Protein AF-A0AAW2P959-F1 (afdb_monomer_lite)

Radius of gyration: 20.73 Å; chains: 1; bounding box: 48×43×57 Å

Foldseek 3Di:
DDPPPPPVVVVVPLPALADPVPQDACDPVNVVVLVVVCVVCVVCNVVSVVVVVVSVVVVVCSVPVVSNVVNVVVLLVVLVLQLVCLVVAVHNPHPDDDVVNVVVLVVQVVCVVRVNCVPRQVVRVSSVVSNVVQCPDPVNVVVVCCVVCVPDDDDDDDDDPDDDDDDDPVVVVVPPD

InterPro domains:
  IPR010987 Glutathione S-transferase, C-terminal-like [PS50405] (1-158)
  IPR036282 Glutathione S-transferase, C-terminal domain superfamily [SSF47616] (45-143)
  IPR044617 Tetrachlorohydroquinone dehalogenase [PTHR45374] (11-146)

Organism: NCBI:txid2727403

Secondary structure (DSSP, 8-state):
-----SSGGGTS-------GGG-----HHHHHHHHHHHHH-GGGHHHHHHHHHHHHHHHHHTT-HHHHHHHHHHHHHHHHHHHHHHTTSSBTTBSS--HHHHHHHHHHHHHHHTT-HHHHTTTSHHHHHHHHHHHH-HHHHHHHHHHHHTT-----------------TTHHHHTT-

Sequence (177 aa):
MDLQDTTMESQILHPLPRPPKYRLSVTKFLRRVIIARMAECPELASAYHRKLKEAYETEDKLKDPEILRRSEEHLERILDEAERKLTETTYLVGEEFTLADVVFIPLLSRLALLNLEEKYINTRLNVAEYWNVVQERPSYRKFFLEMLCSGIQVAGPTNPLNEPAKVDVYDYLITQE

Structure (mmCIF, N/CA/C/O backbone):
data_AF-A0AAW2P959-F1
#
_entry.id   AF-A0AAW2P959-F1
#
loop_
_atom_site.group_PDB
_atom_site.id
_atom_site.type_symbol
_atom_site.label_atom_id
_atom_site.label_alt_id
_atom_site.label_comp_id
_atom_site.label_asym_id
_atom_site.label_entity_id
_atom_site.label_seq_id
_atom_site.pdbx_PDB_ins_code
_atom_site.Cartn_x
_atom_site.Cartn_y
_atom_site.Cartn_z
_atom_site.occupancy
_atom_site.B_iso_or_equiv
_atom_site.auth_seq_id
_atom_site.auth_comp_id
_atom_site.auth_asym_id
_atom_site.auth_atom_id
_atom_site.pdbx_PDB_model_num
ATOM 1 N N . MET A 1 1 ? -19.452 -0.657 -30.610 1.00 33.84 1 MET A N 1
ATOM 2 C CA . MET A 1 1 ? -19.674 -0.662 -29.150 1.00 33.84 1 MET A CA 1
ATOM 3 C C . MET A 1 1 ? -18.284 -0.688 -28.560 1.00 33.84 1 MET A C 1
ATOM 5 O O . MET A 1 1 ? -17.680 -1.747 -28.456 1.00 33.84 1 MET A O 1
ATOM 9 N N . ASP A 1 2 ? -17.712 0.506 -28.450 1.00 29.91 2 ASP A N 1
ATOM 10 C CA . ASP A 1 2 ? -16.277 0.703 -28.305 1.00 29.91 2 ASP A CA 1
ATOM 11 C C . ASP A 1 2 ? -15.813 0.454 -26.874 1.00 29.91 2 ASP A C 1
ATOM 13 O O . ASP A 1 2 ? -16.457 0.850 -25.904 1.00 29.91 2 ASP A O 1
ATOM 17 N N . LEU A 1 3 ? -14.674 -0.228 -26.793 1.00 37.62 3 LEU A N 1
ATOM 18 C CA . LEU A 1 3 ? -13.900 -0.527 -25.598 1.00 37.62 3 LEU A CA 1
ATOM 19 C C . LEU A 1 3 ? -13.410 0.781 -24.954 1.00 37.62 3 LEU A C 1
ATOM 21 O O . LEU A 1 3 ? -12.309 1.247 -25.232 1.00 37.62 3 LEU A O 1
ATOM 25 N N . GLN A 1 4 ? -14.231 1.379 -24.096 1.00 33.78 4 GLN A N 1
ATOM 26 C CA . GLN A 1 4 ? -13.837 2.455 -23.181 1.00 33.78 4 GLN A CA 1
ATOM 27 C C . GLN A 1 4 ? -13.921 1.988 -21.725 1.00 33.78 4 GLN A C 1
ATOM 29 O O . GLN A 1 4 ? -14.499 2.668 -20.886 1.00 33.78 4 GLN A O 1
ATOM 34 N N . ASP A 1 5 ? -13.328 0.833 -21.415 1.00 32.53 5 ASP A N 1
ATOM 35 C CA . ASP A 1 5 ? -13.216 0.368 -20.027 1.00 32.53 5 ASP A CA 1
ATOM 36 C C . ASP A 1 5 ? -11.814 -0.162 -19.696 1.00 32.53 5 ASP A C 1
ATOM 38 O O . ASP A 1 5 ? -11.614 -1.273 -19.225 1.00 32.53 5 ASP A O 1
ATOM 42 N N . THR A 1 6 ? -10.797 0.643 -20.006 1.00 34.19 6 THR A N 1
ATOM 43 C CA . THR A 1 6 ? -9.423 0.444 -19.498 1.00 34.19 6 THR A CA 1
ATOM 44 C C . THR A 1 6 ? -8.899 1.654 -18.728 1.00 34.19 6 THR A C 1
ATOM 46 O O . THR A 1 6 ? -7.776 1.638 -18.231 1.00 34.19 6 THR A O 1
ATOM 49 N N . THR A 1 7 ? -9.693 2.718 -18.596 1.00 31.33 7 THR A N 1
ATOM 50 C CA . THR A 1 7 ? -9.281 3.918 -17.853 1.00 31.33 7 THR A CA 1
ATOM 51 C C . THR A 1 7 ? -9.491 3.753 -16.343 1.00 31.33 7 THR A C 1
ATOM 53 O O . THR A 1 7 ? -8.714 4.307 -15.566 1.00 31.33 7 THR A O 1
ATOM 56 N N . MET A 1 8 ? -10.444 2.921 -15.910 1.00 25.95 8 MET A N 1
ATOM 57 C CA . MET A 1 8 ? -10.750 2.712 -14.486 1.00 25.95 8 MET A CA 1
ATOM 58 C C . MET A 1 8 ? -9.683 1.896 -13.736 1.00 25.95 8 MET A C 1
ATOM 60 O O . MET A 1 8 ? -9.452 2.142 -12.554 1.00 25.95 8 MET A O 1
ATOM 64 N N . GLU A 1 9 ? -8.941 1.007 -14.409 1.00 29.64 9 GLU A N 1
ATOM 65 C CA . GLU A 1 9 ? -7.832 0.278 -13.763 1.00 29.64 9 GLU A CA 1
ATOM 66 C C . GLU A 1 9 ? -6.624 1.174 -13.446 1.00 29.64 9 GLU A C 1
ATOM 68 O O . GLU A 1 9 ? -5.819 0.865 -12.567 1.00 29.64 9 GLU A O 1
ATOM 73 N N . SER A 1 10 ? -6.505 2.326 -14.113 1.00 34.69 10 SER A N 1
ATOM 74 C CA . SER A 1 10 ? -5.378 3.244 -13.911 1.00 34.69 10 SER A CA 1
ATOM 75 C C . SER A 1 10 ? -5.520 4.157 -12.685 1.00 34.69 10 SER A C 1
ATOM 77 O O . SER A 1 10 ? -4.532 4.749 -12.254 1.00 34.69 10 SER A O 1
ATOM 79 N N . GLN A 1 11 ? -6.719 4.253 -12.098 1.00 33.38 11 GLN A N 1
ATOM 80 C CA . GLN A 1 11 ? -6.984 5.095 -10.922 1.00 33.38 11 GLN A CA 1
ATOM 81 C C . GLN A 1 11 ? -6.801 4.364 -9.587 1.00 33.38 11 GLN A C 1
ATOM 83 O O . GLN A 1 11 ? -6.600 5.015 -8.566 1.00 33.38 11 GLN A O 1
ATOM 88 N N . ILE A 1 12 ? -6.811 3.028 -9.580 1.00 36.62 12 ILE A N 1
ATOM 89 C CA . ILE A 1 12 ? -6.671 2.234 -8.346 1.00 36.62 12 ILE A CA 1
ATOM 90 C C . ILE A 1 12 ? -5.209 2.172 -7.876 1.00 36.62 12 ILE A C 1
ATOM 92 O O . ILE A 1 12 ? -4.936 1.927 -6.703 1.00 36.62 12 ILE A O 1
ATOM 96 N N . LEU A 1 13 ? -4.248 2.456 -8.758 1.00 41.88 13 LEU A N 1
ATOM 97 C CA . LEU A 1 13 ? -2.830 2.380 -8.431 1.00 41.88 13 LEU A CA 1
ATOM 98 C C . LEU A 1 13 ? -2.114 3.692 -8.750 1.00 41.88 13 LEU A C 1
ATOM 100 O O . LEU A 1 13 ? -1.212 3.740 -9.590 1.00 41.88 13 LEU A O 1
ATOM 104 N N . HIS A 1 14 ? -2.449 4.758 -8.015 1.00 52.47 14 HIS A N 1
ATOM 105 C CA . HIS A 1 14 ? -1.406 5.744 -7.735 1.00 52.47 14 HIS A CA 1
ATOM 106 C C . HIS A 1 14 ? -0.185 4.969 -7.219 1.00 52.47 14 HIS A C 1
ATOM 108 O O . HIS A 1 14 ? -0.349 4.093 -6.363 1.00 52.47 14 HIS A O 1
ATOM 114 N N . PRO A 1 15 ? 1.011 5.177 -7.802 1.00 59.56 15 PRO A N 1
ATOM 115 C CA . PRO A 1 15 ? 2.162 4.368 -7.462 1.00 59.56 15 PRO A CA 1
ATOM 116 C C . PRO A 1 15 ? 2.451 4.565 -5.985 1.00 59.56 15 PRO A C 1
ATOM 118 O O . PRO A 1 15 ? 2.959 5.614 -5.595 1.00 59.56 15 PRO A O 1
ATOM 121 N N . LEU A 1 16 ? 2.123 3.542 -5.188 1.00 61.34 16 LEU A N 1
ATOM 122 C CA . LEU A 1 16 ? 2.413 3.576 -3.769 1.00 61.34 16 LEU A CA 1
ATOM 123 C C . LEU A 1 16 ? 3.892 3.921 -3.584 1.00 61.34 16 LEU A C 1
ATOM 125 O O . LEU A 1 16 ? 4.722 3.480 -4.396 1.00 61.34 16 LEU A O 1
ATOM 129 N N . PRO A 1 17 ? 4.231 4.676 -2.531 1.00 63.81 17 PRO A N 1
ATOM 130 C CA . PRO A 1 17 ? 5.597 5.083 -2.261 1.00 63.81 17 PRO A CA 1
ATOM 131 C C . PRO A 1 17 ? 6.468 3.830 -2.126 1.00 63.81 17 PRO A C 1
ATOM 133 O O . PRO A 1 17 ? 6.445 3.128 -1.117 1.00 63.81 17 PRO A O 1
ATOM 136 N N . ARG A 1 18 ? 7.204 3.491 -3.189 1.00 69.19 18 ARG A N 1
ATOM 137 C CA . ARG A 1 18 ? 8.128 2.358 -3.196 1.00 69.19 18 ARG A CA 1
ATOM 138 C C . ARG A 1 18 ? 9.511 2.867 -2.806 1.00 69.19 18 ARG A C 1
ATOM 140 O O . ARG A 1 18 ? 10.045 3.734 -3.520 1.00 69.19 18 ARG A O 1
ATOM 147 N N . PRO A 1 19 ? 10.126 2.311 -1.745 1.00 70.25 19 PRO A N 1
ATOM 148 C CA . PRO A 1 19 ? 11.526 2.564 -1.441 1.00 70.25 19 PRO A CA 1
ATOM 149 C C . PRO A 1 19 ? 12.398 2.335 -2.685 1.00 70.25 19 PRO A C 1
ATOM 151 O O . PRO A 1 19 ? 12.118 1.395 -3.435 1.00 70.25 19 PRO A O 1
ATOM 154 N N . PRO A 1 20 ? 13.448 3.145 -2.925 1.00 74.81 20 PRO A N 1
ATOM 155 C CA . PRO A 1 20 ? 14.284 3.034 -4.123 1.00 74.81 20 PRO A CA 1
ATOM 156 C C . PRO A 1 20 ? 14.796 1.615 -4.401 1.00 74.81 20 PRO A C 1
ATOM 158 O O . PRO A 1 20 ? 14.762 1.180 -5.548 1.00 74.81 20 PRO A O 1
ATOM 161 N N . LYS A 1 21 ? 15.159 0.864 -3.351 1.00 72.44 21 LYS A N 1
ATOM 162 C CA . LYS A 1 21 ? 15.603 -0.539 -3.442 1.00 72.44 21 LYS A CA 1
ATOM 163 C C . LYS A 1 21 ? 14.565 -1.509 -4.031 1.00 72.44 21 LYS A C 1
ATOM 165 O O . LYS A 1 21 ? 14.942 -2.553 -4.541 1.00 72.44 21 LYS A O 1
ATOM 170 N N . TYR A 1 22 ? 13.277 -1.162 -3.993 1.00 70.94 22 TYR A N 1
ATOM 171 C CA . TYR A 1 22 ? 12.172 -1.972 -4.525 1.00 70.94 22 TYR A CA 1
ATOM 172 C C . TYR A 1 22 ? 11.590 -1.414 -5.831 1.00 70.94 22 TYR A C 1
ATOM 174 O O . TYR A 1 22 ? 10.548 -1.882 -6.300 1.00 70.94 22 TYR A O 1
ATOM 182 N N . ARG A 1 23 ? 12.207 -0.381 -6.421 1.00 73.75 23 ARG A N 1
ATOM 183 C CA . ARG A 1 23 ? 11.787 0.145 -7.724 1.00 73.75 23 ARG A CA 1
ATOM 184 C C . ARG A 1 23 ? 12.368 -0.737 -8.823 1.00 73.75 23 ARG A C 1
AT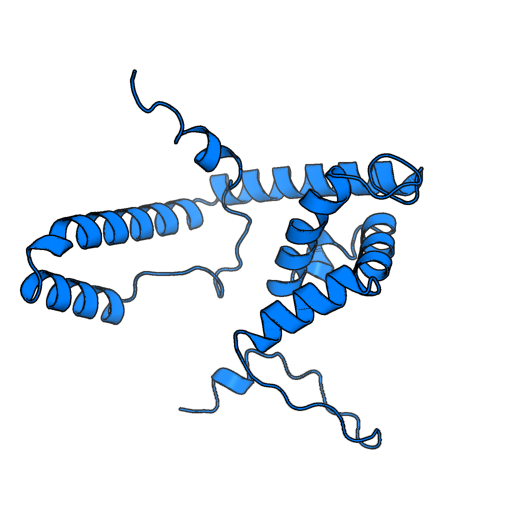OM 186 O O . ARG A 1 23 ? 13.581 -0.882 -8.939 1.00 73.75 23 ARG A O 1
ATOM 193 N N . LEU A 1 24 ? 11.491 -1.301 -9.648 1.00 69.25 24 LEU A N 1
ATOM 194 C CA . LEU A 1 24 ? 11.908 -1.972 -10.874 1.00 69.25 24 LEU A CA 1
ATOM 195 C C . LEU A 1 24 ? 12.505 -0.920 -11.817 1.00 69.25 24 LEU A C 1
ATOM 197 O O . LEU A 1 24 ? 11.857 0.086 -12.101 1.00 69.25 24 LEU A O 1
ATOM 201 N N . SER A 1 25 ? 13.734 -1.151 -12.274 1.00 76.69 25 SER A N 1
ATOM 202 C CA . SER A 1 25 ? 14.421 -0.310 -13.257 1.00 76.69 25 SER A CA 1
ATOM 203 C C . SER A 1 25 ? 14.812 -1.149 -14.464 1.00 76.69 25 SER A C 1
ATOM 205 O O . SER A 1 25 ? 15.132 -2.338 -14.349 1.00 76.69 25 SER A O 1
ATOM 207 N N . VAL A 1 26 ? 14.781 -0.542 -15.648 1.00 83.88 26 VAL A N 1
ATOM 208 C CA . VAL A 1 26 ? 15.204 -1.241 -16.862 1.00 83.88 26 VAL A CA 1
ATOM 209 C C . VAL A 1 26 ? 16.726 -1.209 -16.939 1.00 83.88 26 VAL A C 1
ATOM 211 O O . VAL A 1 26 ? 17.336 -0.238 -17.392 1.00 83.88 26 VAL A O 1
ATOM 214 N N . THR A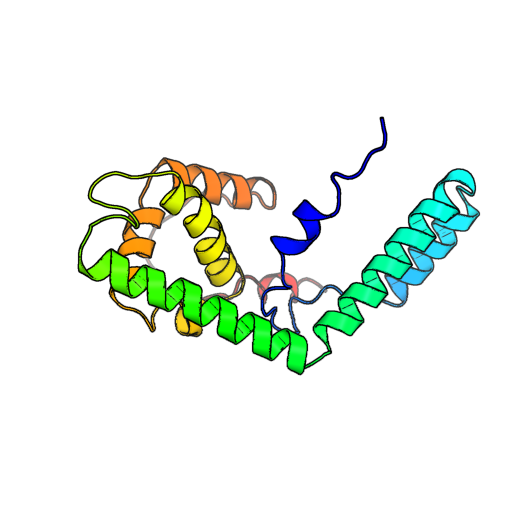 1 27 ? 17.362 -2.300 -16.516 1.00 86.31 27 THR A N 1
ATOM 215 C CA . THR A 1 27 ? 18.823 -2.413 -16.554 1.00 86.31 27 THR A CA 1
ATOM 216 C C . THR A 1 27 ? 19.355 -2.498 -17.988 1.00 86.31 27 THR A C 1
ATOM 218 O O . THR A 1 27 ? 18.666 -2.912 -18.928 1.00 86.31 27 THR A O 1
ATOM 221 N N . LYS A 1 28 ? 20.641 -2.164 -18.171 1.00 85.75 28 LYS A N 1
ATOM 222 C CA . LYS A 1 28 ? 21.330 -2.321 -19.466 1.00 85.75 28 LYS A CA 1
ATOM 223 C C . LYS A 1 28 ? 21.283 -3.767 -19.969 1.00 85.75 28 LYS A C 1
ATOM 225 O O . LYS A 1 28 ? 21.153 -3.976 -21.173 1.00 85.75 28 LYS A O 1
ATOM 230 N N . PHE A 1 29 ? 21.387 -4.742 -19.064 1.00 86.69 29 PHE A N 1
ATOM 231 C CA . PHE A 1 29 ? 21.300 -6.162 -19.398 1.00 86.69 29 PHE A CA 1
ATOM 232 C C . PHE A 1 29 ? 19.906 -6.522 -19.919 1.00 86.69 29 PHE A C 1
ATOM 234 O O . PHE A 1 29 ? 19.793 -7.025 -21.035 1.00 86.69 29 PHE A O 1
ATOM 241 N N . LEU A 1 30 ? 18.850 -6.166 -19.178 1.00 86.62 30 LEU A N 1
ATOM 242 C CA . LEU A 1 30 ? 17.471 -6.448 -19.581 1.00 86.62 30 LEU A CA 1
ATOM 243 C C . LEU A 1 30 ? 17.140 -5.816 -20.938 1.00 86.62 30 LEU A C 1
ATOM 245 O O . LEU A 1 30 ? 16.576 -6.475 -21.808 1.00 86.62 30 LEU A O 1
ATOM 249 N N . ARG A 1 31 ? 17.569 -4.569 -21.163 1.00 88.44 31 ARG A N 1
ATOM 250 C CA . ARG A 1 31 ? 17.403 -3.893 -22.455 1.00 88.44 31 ARG A CA 1
ATOM 251 C C . ARG A 1 31 ? 18.063 -4.667 -23.602 1.00 88.44 31 ARG A C 1
ATOM 253 O O . ARG A 1 31 ? 17.457 -4.798 -24.659 1.00 88.44 31 ARG A O 1
ATOM 260 N N . ARG A 1 32 ? 19.284 -5.186 -23.412 1.00 88.19 32 ARG A N 1
ATOM 261 C CA . ARG A 1 32 ? 19.987 -5.993 -24.432 1.00 88.19 32 ARG A CA 1
ATOM 262 C C . ARG A 1 32 ? 19.253 -7.296 -24.728 1.00 88.19 32 ARG A C 1
ATOM 264 O O . ARG A 1 32 ? 19.097 -7.629 -25.897 1.00 88.19 32 ARG A O 1
ATOM 271 N N . VAL A 1 33 ? 18.778 -7.989 -23.692 1.00 90.25 33 VAL A N 1
ATOM 272 C CA . VAL A 1 33 ? 17.980 -9.215 -23.848 1.00 90.25 33 VAL A CA 1
ATOM 273 C C . VAL A 1 33 ? 16.716 -8.925 -24.652 1.00 90.25 33 VAL A C 1
ATOM 275 O O . VAL A 1 33 ? 16.444 -9.618 -25.625 1.00 90.25 33 VAL A O 1
ATOM 278 N N . ILE A 1 34 ? 15.982 -7.866 -24.302 1.00 86.62 34 ILE A N 1
ATOM 279 C CA . ILE A 1 34 ? 14.771 -7.463 -25.025 1.00 86.62 34 ILE A CA 1
ATOM 280 C C . ILE A 1 34 ? 15.085 -7.168 -26.500 1.00 86.62 34 ILE A C 1
ATOM 282 O O . ILE A 1 34 ? 14.383 -7.667 -27.372 1.00 86.62 34 ILE A O 1
ATOM 286 N N . ILE A 1 35 ? 16.157 -6.423 -26.794 1.00 88.81 35 ILE A N 1
ATOM 287 C CA . ILE A 1 35 ? 16.571 -6.120 -28.177 1.00 88.81 35 ILE A CA 1
ATOM 288 C C . ILE A 1 35 ? 16.907 -7.400 -28.958 1.00 88.81 35 ILE A C 1
ATOM 290 O O . ILE A 1 35 ? 16.491 -7.532 -30.106 1.00 88.81 35 ILE A O 1
ATOM 294 N N . ALA A 1 36 ? 17.622 -8.351 -28.351 1.00 91.19 36 ALA A N 1
ATOM 295 C CA . ALA A 1 36 ? 17.925 -9.629 -28.995 1.00 91.19 36 ALA A CA 1
ATOM 296 C C . ALA A 1 36 ? 16.643 -10.421 -29.309 1.00 91.19 36 ALA A C 1
ATOM 298 O O . ALA A 1 36 ? 16.463 -10.880 -30.434 1.00 91.19 36 ALA A O 1
ATOM 299 N N . ARG A 1 37 ? 15.696 -10.483 -28.361 1.00 89.31 37 ARG A N 1
ATOM 300 C CA . ARG A 1 37 ? 14.394 -11.140 -28.570 1.00 89.31 37 ARG A CA 1
ATOM 301 C C . ARG A 1 37 ? 13.552 -10.470 -29.652 1.00 89.31 37 ARG A C 1
ATOM 303 O O . ARG A 1 37 ? 12.890 -11.165 -30.410 1.00 89.31 37 ARG A O 1
ATOM 310 N N . MET A 1 38 ? 13.601 -9.142 -29.764 1.00 90.38 38 MET A N 1
ATOM 311 C CA . MET A 1 38 ? 12.940 -8.415 -30.855 1.00 90.38 38 MET A CA 1
ATOM 312 C C . MET A 1 38 ? 13.498 -8.798 -32.234 1.00 90.38 38 MET A C 1
ATOM 3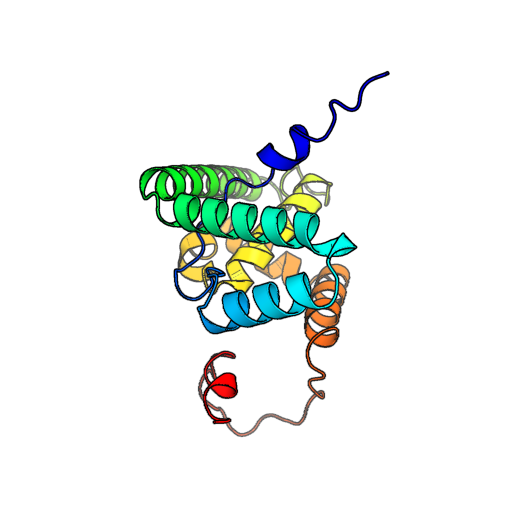14 O O . MET A 1 38 ? 12.745 -8.806 -33.203 1.00 90.38 38 MET A O 1
ATOM 318 N N . ALA A 1 39 ? 14.801 -9.087 -32.331 1.00 90.12 39 ALA A N 1
ATOM 319 C CA . ALA A 1 39 ? 15.438 -9.503 -33.580 1.00 90.12 39 ALA A CA 1
ATOM 320 C C . ALA A 1 39 ? 15.125 -10.967 -33.941 1.00 90.12 39 ALA A C 1
ATOM 322 O O . ALA A 1 39 ? 14.974 -11.281 -35.118 1.00 90.12 39 ALA A O 1
ATOM 323 N N . GLU A 1 40 ? 15.010 -11.844 -32.939 1.00 93.31 40 GLU A N 1
ATOM 324 C CA . GLU A 1 40 ? 14.646 -13.261 -33.106 1.00 93.31 40 GLU A CA 1
ATOM 325 C C . GLU A 1 40 ? 13.160 -13.457 -33.455 1.00 93.31 40 GLU A C 1
ATOM 327 O O . GLU A 1 40 ? 12.835 -14.312 -34.275 1.00 93.31 40 GLU A O 1
ATOM 332 N N . CYS A 1 41 ? 12.274 -12.652 -32.856 1.00 91.06 41 CYS A N 1
ATOM 333 C CA . CYS A 1 41 ? 10.815 -12.730 -32.995 1.00 91.06 41 CYS A CA 1
ATOM 334 C C . CYS A 1 41 ? 10.219 -11.364 -33.392 1.00 91.06 41 CYS A C 1
ATOM 336 O O . CYS A 1 41 ? 9.682 -10.645 -32.533 1.00 91.06 41 CYS A O 1
ATOM 338 N N . PRO A 1 42 ? 10.299 -10.963 -34.677 1.00 91.00 42 PRO A N 1
ATOM 339 C CA . PRO A 1 42 ? 9.817 -9.658 -35.129 1.00 91.00 42 PRO A CA 1
ATOM 340 C C . PRO A 1 42 ? 8.326 -9.417 -34.859 1.00 91.00 42 PRO A C 1
ATOM 342 O O . PRO A 1 42 ? 7.922 -8.280 -34.608 1.00 91.00 42 PRO A O 1
ATOM 345 N N . GLU A 1 43 ? 7.503 -10.469 -34.842 1.00 93.00 43 GLU A N 1
ATOM 346 C CA . GLU A 1 43 ? 6.070 -10.386 -34.539 1.00 93.00 43 GLU A CA 1
ATOM 347 C C . GLU A 1 43 ? 5.779 -9.880 -33.116 1.00 93.00 43 GLU A C 1
ATOM 349 O O . GLU A 1 43 ? 4.775 -9.204 -32.885 1.00 93.00 43 GLU A O 1
ATOM 354 N N . LEU A 1 44 ? 6.688 -10.127 -32.167 1.00 89.62 44 LEU A N 1
ATOM 355 C CA . LEU A 1 44 ? 6.582 -9.646 -30.787 1.00 89.62 44 LEU A CA 1
ATOM 356 C C . LEU A 1 44 ? 7.271 -8.293 -30.575 1.00 89.62 44 LEU A C 1
ATOM 358 O O . LEU A 1 44 ? 7.113 -7.682 -29.513 1.00 89.62 44 LEU A O 1
ATOM 362 N N . ALA A 1 45 ? 8.014 -7.783 -31.562 1.00 86.81 45 ALA A N 1
ATOM 363 C CA . ALA A 1 45 ? 8.850 -6.600 -31.387 1.00 86.81 45 ALA A CA 1
ATOM 364 C C . ALA A 1 45 ? 8.047 -5.362 -30.960 1.00 86.81 45 ALA A C 1
ATOM 366 O O . ALA A 1 45 ? 8.494 -4.602 -30.100 1.00 86.81 45 ALA A O 1
ATOM 367 N N . SER A 1 46 ? 6.838 -5.174 -31.498 1.00 87.38 46 SER A N 1
ATOM 368 C CA . SER A 1 46 ? 5.942 -4.078 -31.098 1.00 87.38 46 SER A CA 1
ATOM 369 C C . SER A 1 46 ? 5.505 -4.190 -29.629 1.00 87.38 46 SER A C 1
ATOM 371 O O . SER A 1 46 ? 5.553 -3.209 -28.882 1.00 87.38 46 SER A O 1
ATOM 373 N N . ALA A 1 47 ? 5.155 -5.399 -29.174 1.00 87.06 47 ALA A N 1
ATOM 374 C CA . ALA A 1 47 ? 4.767 -5.646 -27.786 1.00 87.06 47 ALA A CA 1
ATOM 375 C C . ALA A 1 47 ? 5.928 -5.372 -26.819 1.00 87.06 47 ALA A C 1
ATOM 377 O O . ALA A 1 47 ? 5.731 -4.720 -25.791 1.00 87.06 47 ALA A O 1
ATOM 378 N N . TYR A 1 48 ? 7.146 -5.788 -27.178 1.00 85.38 48 TYR A N 1
ATOM 379 C CA . TYR A 1 48 ? 8.344 -5.481 -26.402 1.00 85.38 48 TYR A CA 1
ATOM 380 C C . TYR A 1 48 ? 8.651 -3.979 -26.356 1.00 85.38 48 TYR A C 1
ATOM 382 O O . TYR A 1 48 ? 8.950 -3.464 -25.281 1.00 85.38 48 TYR A O 1
ATOM 390 N N . HIS A 1 49 ? 8.545 -3.255 -27.478 1.00 85.56 49 HIS A N 1
ATOM 391 C CA . HIS A 1 49 ? 8.761 -1.802 -27.504 1.00 85.56 49 HIS A CA 1
ATOM 392 C C . HIS A 1 49 ? 7.771 -1.085 -26.593 1.00 85.56 49 HIS A C 1
ATOM 394 O O . HIS A 1 49 ? 8.162 -0.223 -25.806 1.00 85.56 49 HIS A O 1
ATOM 400 N N . ARG A 1 50 ? 6.496 -1.477 -26.664 1.00 86.44 50 ARG A N 1
ATOM 401 C CA . ARG A 1 50 ? 5.451 -0.938 -25.798 1.00 86.44 50 ARG A CA 1
ATOM 402 C C . ARG A 1 50 ? 5.749 -1.206 -24.325 1.00 86.44 50 ARG A C 1
ATOM 404 O O . ARG A 1 50 ? 5.724 -0.269 -23.536 1.00 86.44 50 ARG A O 1
ATOM 411 N N . LYS A 1 51 ? 6.107 -2.439 -23.958 1.00 84.31 51 LYS A N 1
ATOM 412 C CA . LYS A 1 51 ? 6.450 -2.786 -22.569 1.00 84.31 51 LYS A CA 1
ATOM 413 C C . LYS A 1 51 ? 7.680 -2.044 -22.057 1.00 84.31 51 LYS A C 1
ATOM 415 O O . LYS A 1 51 ? 7.694 -1.599 -20.914 1.00 84.31 51 LYS A O 1
ATOM 420 N N . LEU A 1 52 ? 8.688 -1.869 -22.906 1.00 84.19 52 LEU A N 1
ATOM 421 C CA . LEU A 1 52 ? 9.886 -1.107 -22.577 1.00 84.19 52 LEU A CA 1
ATOM 422 C C . LEU A 1 52 ? 9.556 0.374 -22.334 1.00 84.19 52 LEU A C 1
ATOM 424 O O . LEU A 1 52 ? 10.026 0.957 -21.361 1.00 84.19 52 LEU A O 1
ATOM 428 N N . LYS A 1 53 ? 8.707 0.961 -23.185 1.00 84.81 53 LYS A N 1
ATOM 429 C CA . LYS A 1 53 ? 8.213 2.332 -23.030 1.00 84.81 53 LYS A CA 1
ATOM 430 C C . LYS A 1 53 ? 7.420 2.504 -21.730 1.00 84.81 53 LYS A C 1
ATOM 432 O O . LYS A 1 53 ? 7.741 3.396 -20.955 1.00 84.81 53 LYS A O 1
ATOM 437 N N . GLU A 1 54 ? 6.459 1.618 -21.461 1.00 82.94 54 GLU A N 1
ATOM 438 C CA . GLU A 1 54 ? 5.672 1.607 -20.215 1.00 82.94 54 GLU A CA 1
ATOM 439 C C . GLU A 1 54 ? 6.582 1.534 -18.972 1.00 82.94 54 GLU A C 1
ATOM 441 O O . GLU A 1 54 ? 6.347 2.231 -17.982 1.00 82.94 54 GLU A O 1
ATOM 446 N N . ALA A 1 55 ? 7.645 0.722 -19.019 1.00 80.12 55 ALA A N 1
ATOM 447 C CA . ALA A 1 55 ? 8.598 0.587 -17.920 1.00 80.12 55 ALA A CA 1
ATOM 448 C C . ALA A 1 55 ? 9.399 1.877 -17.674 1.00 80.12 55 ALA A C 1
ATOM 450 O O . ALA A 1 55 ? 9.509 2.301 -16.524 1.00 80.12 55 ALA A O 1
ATOM 451 N N . TYR A 1 56 ? 9.901 2.531 -18.729 1.00 82.00 56 TYR A N 1
ATOM 452 C CA . TYR A 1 56 ? 10.599 3.817 -18.603 1.00 82.00 56 TYR A CA 1
ATOM 453 C C . TYR A 1 56 ? 9.684 4.928 -18.089 1.00 82.00 56 TYR A C 1
ATOM 455 O O . TYR A 1 56 ? 10.037 5.620 -17.140 1.00 82.00 56 TYR A O 1
ATOM 463 N N . GLU 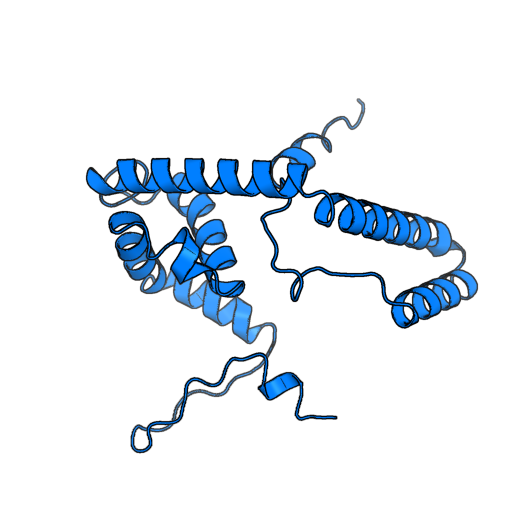A 1 57 ? 8.477 5.048 -18.644 1.00 84.44 57 GLU A N 1
ATOM 464 C CA . GLU A 1 57 ? 7.491 6.031 -18.182 1.00 84.44 57 GLU A CA 1
ATOM 465 C C . GLU A 1 57 ? 7.124 5.813 -16.707 1.00 84.44 57 GLU A C 1
ATOM 467 O O . GLU A 1 57 ? 6.944 6.768 -15.951 1.00 84.44 57 GLU A O 1
ATOM 472 N N . THR A 1 58 ? 7.022 4.553 -16.278 1.00 80.62 58 THR A N 1
ATOM 473 C CA . THR A 1 58 ? 6.783 4.208 -14.873 1.00 80.62 58 THR A CA 1
ATOM 474 C C . THR A 1 58 ? 7.970 4.599 -13.998 1.00 80.62 58 THR A C 1
ATOM 476 O O . THR A 1 58 ? 7.772 5.169 -12.927 1.00 80.62 58 THR A O 1
ATOM 479 N N . GLU A 1 59 ? 9.198 4.317 -14.432 1.00 78.62 59 GLU A N 1
ATOM 480 C CA . GLU A 1 59 ? 10.412 4.688 -13.706 1.00 78.62 59 GLU A CA 1
ATOM 481 C C . GLU A 1 59 ? 10.523 6.211 -13.530 1.00 78.62 59 GLU A C 1
ATOM 483 O O . GLU A 1 59 ? 10.812 6.676 -12.427 1.00 78.62 59 GLU A O 1
ATOM 488 N N . ASP A 1 60 ? 10.228 6.982 -14.577 1.00 82.44 60 ASP A N 1
ATOM 489 C CA . ASP A 1 60 ? 10.262 8.445 -14.538 1.00 82.44 60 ASP A CA 1
ATOM 490 C C . ASP A 1 60 ? 9.193 9.015 -13.598 1.00 82.44 60 ASP A C 1
ATOM 492 O O . ASP A 1 60 ? 9.499 9.860 -12.756 1.00 82.44 60 ASP A O 1
ATOM 496 N N . LYS A 1 61 ? 7.964 8.481 -13.632 1.00 79.88 61 LYS A N 1
ATOM 497 C CA . LYS A 1 61 ? 6.908 8.852 -12.670 1.00 79.88 61 LYS A CA 1
ATOM 498 C C . LYS A 1 61 ? 7.305 8.558 -11.222 1.00 79.88 61 LYS A C 1
ATOM 500 O O . LYS A 1 61 ? 6.974 9.330 -10.332 1.00 79.88 61 LYS A O 1
ATOM 505 N N . LEU A 1 62 ? 8.017 7.456 -10.969 1.00 75.06 62 LEU A N 1
ATOM 506 C CA . LEU A 1 62 ? 8.503 7.099 -9.627 1.00 75.06 62 LEU A CA 1
ATOM 507 C C . LEU A 1 62 ? 9.690 7.952 -9.159 1.00 75.06 62 LEU A C 1
ATOM 509 O O . LEU A 1 62 ? 10.070 7.865 -7.989 1.00 75.06 62 LEU A O 1
ATOM 513 N N . LYS A 1 63 ? 10.318 8.715 -10.057 1.00 79.19 63 LYS A N 1
ATOM 514 C CA . LYS A 1 63 ? 11.367 9.686 -9.725 1.00 79.19 63 LYS A CA 1
ATOM 515 C C . LYS A 1 63 ? 10.803 11.077 -9.464 1.00 79.19 63 LYS A C 1
ATOM 517 O O . LYS A 1 63 ? 11.505 11.872 -8.847 1.00 79.19 63 LYS A O 1
ATOM 522 N N . ASP A 1 64 ? 9.574 11.358 -9.896 1.00 86.06 64 ASP A N 1
ATOM 523 C CA . ASP A 1 64 ? 8.915 12.634 -9.642 1.00 86.06 64 ASP A CA 1
ATOM 524 C C . ASP A 1 64 ? 8.587 12.775 -8.139 1.00 86.06 64 ASP A C 1
ATOM 526 O O . ASP A 1 64 ? 7.734 12.044 -7.615 1.00 86.06 64 ASP A O 1
ATOM 530 N N . PRO A 1 65 ? 9.255 13.698 -7.422 1.00 85.12 65 PRO A N 1
ATOM 531 C CA . PRO A 1 65 ? 9.056 13.862 -5.988 1.00 85.12 65 PRO A CA 1
ATOM 532 C C . PRO A 1 65 ? 7.637 14.327 -5.639 1.00 85.12 65 PRO A C 1
ATOM 534 O O . PRO A 1 65 ? 7.140 13.990 -4.567 1.00 85.12 65 PRO A O 1
ATOM 537 N N . GLU A 1 66 ? 6.959 15.055 -6.528 1.00 87.31 66 GLU A N 1
ATOM 538 C CA . GLU A 1 66 ? 5.613 15.564 -6.265 1.00 87.31 66 GLU A CA 1
ATOM 539 C C . GLU A 1 66 ? 4.561 14.457 -6.388 1.00 87.31 66 GLU A C 1
ATOM 541 O O . GLU A 1 66 ? 3.621 14.401 -5.592 1.00 87.31 66 GLU A O 1
ATOM 546 N N . ILE A 1 67 ? 4.736 13.528 -7.336 1.00 83.31 67 ILE A N 1
ATOM 547 C CA . ILE A 1 67 ? 3.880 12.335 -7.442 1.00 83.31 67 ILE A CA 1
ATOM 548 C C . ILE A 1 67 ? 4.034 11.463 -6.192 1.00 83.31 67 ILE A C 1
ATOM 550 O O . ILE A 1 67 ? 3.029 11.013 -5.635 1.00 83.31 67 ILE A O 1
ATOM 554 N N . LEU A 1 68 ? 5.271 11.255 -5.729 1.00 81.75 68 LEU A N 1
ATOM 555 C CA . LEU A 1 68 ? 5.534 10.484 -4.514 1.00 81.75 68 LEU A CA 1
ATOM 556 C C . LEU A 1 68 ? 4.901 11.137 -3.285 1.00 81.75 68 LEU A C 1
ATOM 558 O O . LEU A 1 68 ? 4.178 10.459 -2.560 1.00 81.75 68 LEU A O 1
ATOM 562 N N . ARG A 1 69 ? 5.104 12.447 -3.093 1.00 86.81 69 ARG A N 1
ATOM 563 C CA . ARG A 1 69 ? 4.527 13.198 -1.968 1.00 86.81 69 ARG A CA 1
ATOM 564 C C . ARG A 1 69 ? 3.004 13.083 -1.938 1.00 86.81 69 ARG A C 1
ATOM 566 O O . ARG A 1 69 ? 2.434 12.746 -0.909 1.00 86.81 69 ARG A O 1
ATOM 573 N N . ARG A 1 70 ? 2.333 13.298 -3.076 1.00 88.19 70 ARG A N 1
ATOM 574 C CA . ARG A 1 70 ? 0.866 13.169 -3.164 1.00 88.19 70 ARG A CA 1
ATOM 575 C C . ARG A 1 70 ? 0.386 11.756 -2.856 1.00 88.19 70 ARG A C 1
ATOM 577 O O . ARG A 1 70 ? -0.658 11.594 -2.231 1.00 88.19 70 ARG A O 1
ATOM 584 N N . SER A 1 71 ? 1.127 10.739 -3.301 1.00 87.06 71 SER A N 1
ATOM 585 C CA . SER A 1 71 ? 0.786 9.352 -2.992 1.00 87.06 71 SER A CA 1
ATOM 586 C C . SER A 1 71 ? 0.994 9.020 -1.515 1.00 87.06 71 SER A C 1
ATOM 588 O O . SER A 1 71 ? 0.188 8.268 -0.972 1.00 87.06 71 SER A O 1
ATOM 590 N N . GLU A 1 72 ? 2.045 9.546 -0.877 1.00 89.00 72 GLU A N 1
ATOM 591 C CA . GLU A 1 72 ? 2.275 9.407 0.569 1.00 89.00 72 GLU A CA 1
ATOM 592 C C . GLU A 1 72 ? 1.135 10.053 1.359 1.00 89.00 72 GLU A C 1
ATOM 594 O O . GLU A 1 72 ? 0.510 9.387 2.177 1.00 89.00 72 GLU A O 1
ATOM 599 N N . GLU A 1 73 ? 0.770 11.293 1.031 1.00 91.56 73 GLU A N 1
ATOM 600 C CA . GLU A 1 73 ? -0.326 12.005 1.701 1.00 91.56 73 GLU A CA 1
ATOM 601 C C . GLU A 1 73 ? -1.677 11.310 1.529 1.00 91.56 73 GLU A C 1
ATOM 603 O O . GLU A 1 73 ? -2.500 11.289 2.444 1.00 91.56 73 GLU A O 1
ATOM 608 N N . HIS A 1 74 ? -1.941 10.740 0.353 1.00 91.62 74 HIS A N 1
ATOM 609 C CA . HIS A 1 74 ? -3.171 9.987 0.131 1.00 91.62 74 HIS A CA 1
ATOM 610 C C . HIS A 1 74 ? -3.208 8.698 0.960 1.00 91.62 74 HIS A C 1
ATOM 612 O O . HIS A 1 74 ? -4.243 8.385 1.549 1.00 91.62 74 HIS A O 1
ATOM 618 N N . LEU A 1 75 ? -2.082 7.983 1.034 1.00 92.00 75 LEU A N 1
ATOM 619 C CA . LEU A 1 75 ? -1.949 6.785 1.857 1.00 92.00 75 LEU A CA 1
ATOM 620 C C . LEU A 1 75 ? -2.160 7.107 3.340 1.00 92.00 75 LEU A C 1
ATOM 622 O O . LEU A 1 75 ? -2.929 6.417 4.003 1.00 92.00 75 LEU A O 1
ATOM 626 N N . GLU A 1 76 ? -1.526 8.166 3.844 1.00 94.06 76 GLU A N 1
ATOM 627 C CA . GLU A 1 76 ? -1.691 8.614 5.229 1.00 94.06 76 GLU A CA 1
ATOM 628 C C . GLU A 1 76 ? -3.156 8.922 5.544 1.00 94.06 76 GLU A C 1
ATOM 630 O O . GLU A 1 76 ? -3.674 8.418 6.534 1.00 94.06 76 GLU A O 1
ATOM 635 N N . ARG A 1 77 ? -3.872 9.622 4.653 1.00 94.94 77 ARG A N 1
ATOM 636 C CA . ARG A 1 77 ? -5.310 9.895 4.832 1.00 94.94 77 ARG A CA 1
ATOM 637 C C . ARG A 1 77 ? -6.160 8.630 4.918 1.00 94.94 77 ARG A C 1
ATOM 639 O O . ARG A 1 77 ? -7.084 8.586 5.723 1.00 94.94 77 ARG A O 1
ATOM 646 N N . ILE A 1 78 ? -5.882 7.621 4.089 1.00 94.56 78 ILE A N 1
ATOM 647 C CA . ILE A 1 78 ? -6.606 6.339 4.137 1.00 94.56 78 ILE A CA 1
ATOM 648 C C . ILE A 1 78 ? -6.357 5.641 5.478 1.00 94.56 78 ILE A C 1
ATOM 650 O O . ILE A 1 78 ? -7.290 5.117 6.083 1.00 94.56 78 ILE A O 1
ATOM 654 N N . LEU A 1 79 ? -5.110 5.644 5.949 1.00 96.38 79 LEU A N 1
ATOM 655 C CA . LEU A 1 79 ? -4.737 5.012 7.212 1.00 96.38 79 LEU A CA 1
ATOM 656 C C . LEU A 1 79 ? -5.303 5.764 8.424 1.00 96.38 79 LEU A C 1
ATOM 658 O O . LEU A 1 79 ? -5.744 5.125 9.371 1.00 96.38 79 LEU A O 1
ATOM 662 N N . ASP A 1 80 ? -5.342 7.095 8.385 1.00 96.50 80 ASP A N 1
ATOM 663 C CA . ASP A 1 80 ? -5.940 7.923 9.440 1.00 96.50 80 ASP A CA 1
ATOM 664 C C . ASP A 1 80 ? -7.461 7.741 9.512 1.00 96.50 80 ASP A C 1
ATOM 666 O O . ASP A 1 80 ? -8.047 7.724 10.595 1.00 96.50 80 ASP A O 1
ATOM 670 N N . GLU A 1 81 ? -8.118 7.570 8.362 1.00 95.75 81 GLU A N 1
ATOM 671 C CA . GLU A 1 81 ? -9.537 7.217 8.310 1.00 95.75 81 GLU A CA 1
ATOM 672 C C . GLU A 1 81 ? -9.788 5.837 8.926 1.00 95.75 81 GLU A C 1
ATOM 674 O O . GLU A 1 81 ? -10.701 5.688 9.739 1.00 95.75 81 GLU A O 1
ATOM 679 N N . ALA A 1 82 ? -8.965 4.845 8.572 1.00 96.44 82 ALA A N 1
ATOM 680 C CA . ALA A 1 82 ? -9.048 3.504 9.139 1.00 96.44 82 ALA A CA 1
ATOM 681 C C . ALA A 1 82 ? -8.821 3.516 10.659 1.00 96.44 82 ALA A C 1
ATOM 683 O O . ALA A 1 82 ? -9.608 2.924 11.388 1.00 96.44 82 ALA A O 1
ATOM 684 N N . GLU A 1 83 ? -7.815 4.248 11.143 1.00 97.56 83 GLU A N 1
ATOM 685 C CA . GLU A 1 83 ? -7.536 4.418 12.576 1.00 97.56 83 GLU A CA 1
ATOM 686 C C . GLU A 1 83 ? -8.743 4.989 13.324 1.00 97.56 83 GLU A C 1
ATOM 688 O O . GLU A 1 83 ? -9.148 4.461 14.363 1.00 97.56 83 GLU A O 1
ATOM 693 N N . ARG A 1 84 ? -9.374 6.032 12.767 1.00 96.50 84 ARG A N 1
ATOM 694 C CA . ARG A 1 84 ? -10.575 6.626 13.361 1.00 96.50 84 ARG A CA 1
ATOM 695 C C . ARG A 1 84 ? -11.734 5.633 13.417 1.00 96.50 84 ARG A C 1
ATOM 697 O O . ARG A 1 84 ? -12.430 5.580 14.423 1.00 96.50 84 ARG A O 1
ATOM 704 N N . LYS A 1 85 ? -11.949 4.850 12.357 1.00 95.75 85 LYS A N 1
ATOM 705 C CA . LYS A 1 85 ? -13.020 3.842 12.313 1.00 95.75 85 LYS A CA 1
ATOM 706 C C . LYS A 1 85 ? -12.792 2.721 13.321 1.00 95.75 85 LYS A C 1
ATOM 708 O O . LYS A 1 85 ? -13.703 2.380 14.065 1.00 95.75 85 LYS A O 1
ATOM 713 N N . LEU A 1 86 ? -11.565 2.218 13.397 1.00 96.38 86 LEU A N 1
ATOM 714 C CA . LEU A 1 86 ? -11.189 1.124 14.292 1.00 96.38 86 LEU A CA 1
ATOM 715 C C . LEU A 1 86 ? -11.156 1.527 15.772 1.00 96.38 86 LEU A C 1
ATOM 717 O O . LEU A 1 86 ? -11.137 0.662 16.636 1.00 96.38 86 LEU A O 1
ATOM 721 N N . THR A 1 87 ? -11.193 2.828 16.076 1.00 95.19 87 THR A N 1
ATOM 722 C CA . THR A 1 87 ? -11.395 3.304 17.453 1.00 95.19 87 THR A CA 1
ATOM 723 C C . THR A 1 87 ? -12.801 2.964 17.973 1.00 95.19 87 THR A C 1
ATOM 725 O O . THR A 1 87 ? -12.989 2.775 19.173 1.00 95.19 87 THR A O 1
ATOM 728 N N . GLU A 1 88 ? -13.806 2.923 17.092 1.00 91.69 88 GLU A N 1
ATOM 729 C CA . GLU A 1 88 ? -15.216 2.754 17.468 1.00 91.69 88 GLU A CA 1
ATOM 730 C C . GLU A 1 88 ? -15.714 1.317 17.283 1.00 91.69 88 GLU A C 1
ATOM 732 O O . GLU A 1 88 ? -16.649 0.907 17.969 1.00 91.69 88 GLU A O 1
ATOM 737 N N . THR A 1 89 ? -15.128 0.569 16.345 1.00 93.12 89 THR A N 1
ATOM 738 C CA . THR A 1 89 ? -15.647 -0.726 15.890 1.00 93.12 89 THR A CA 1
ATOM 739 C C . THR A 1 89 ? -14.531 -1.745 15.673 1.00 93.12 89 THR A C 1
ATOM 741 O O . THR A 1 89 ? -13.415 -1.385 15.309 1.00 93.12 89 THR A O 1
ATOM 744 N N . THR A 1 90 ? -14.841 -3.038 15.824 1.00 91.12 90 THR A N 1
ATOM 745 C CA . THR A 1 90 ? -13.852 -4.125 15.656 1.00 91.12 90 THR A CA 1
ATOM 746 C C . THR A 1 90 ? -13.273 -4.221 14.230 1.00 91.12 90 THR A C 1
ATOM 748 O O . THR A 1 90 ? -12.101 -4.550 14.048 1.00 91.12 90 THR A O 1
ATOM 751 N N . TYR A 1 91 ? -14.088 -3.947 13.210 1.00 94.06 91 TYR A N 1
ATOM 752 C CA . TYR A 1 91 ? -13.725 -3.928 11.786 1.00 94.06 91 TYR A CA 1
ATOM 753 C C . TYR A 1 91 ? -14.039 -2.559 11.175 1.00 94.06 91 TYR A C 1
ATOM 755 O O . TYR A 1 91 ? -14.696 -1.729 11.801 1.00 94.06 91 TYR A O 1
ATOM 763 N N . LEU A 1 92 ? -13.622 -2.301 9.932 1.00 93.31 92 LEU A N 1
ATOM 764 C CA . LEU A 1 92 ? -13.690 -0.954 9.336 1.00 93.31 92 LEU A CA 1
ATOM 765 C C . LEU A 1 92 ? -15.101 -0.345 9.228 1.00 93.31 92 LEU A C 1
ATOM 767 O O . LEU A 1 92 ? -15.237 0.875 9.113 1.00 93.31 92 LEU A O 1
ATOM 771 N N . VAL A 1 93 ? -16.148 -1.174 9.202 1.00 93.50 93 VAL A N 1
ATOM 772 C CA . VAL A 1 93 ? -17.546 -0.742 8.988 1.00 93.50 93 VAL A CA 1
ATOM 773 C C . VAL A 1 93 ? -18.478 -1.224 10.113 1.00 93.50 93 VAL A C 1
ATOM 775 O O . VAL A 1 93 ? -19.693 -1.067 10.015 1.00 93.50 93 VAL A O 1
ATOM 778 N N . GLY A 1 94 ? -17.947 -1.795 11.197 1.00 91.69 94 GLY A N 1
ATOM 779 C CA . GLY A 1 94 ? -18.760 -2.324 12.295 1.00 91.69 94 GLY A CA 1
ATOM 780 C C . GLY A 1 94 ? -18.136 -3.529 12.989 1.00 91.69 94 GLY A C 1
ATOM 781 O O . GLY A 1 94 ? -16.925 -3.718 12.975 1.00 91.69 94 GLY A O 1
ATOM 782 N N . GLU A 1 95 ? -18.986 -4.361 13.585 1.00 93.31 95 GLU A N 1
ATOM 783 C CA . GLU A 1 95 ? -18.562 -5.561 14.323 1.00 93.31 95 GLU A CA 1
ATOM 784 C C . GLU A 1 95 ? -18.356 -6.796 13.437 1.00 93.31 95 GLU A C 1
ATOM 786 O O . GLU A 1 95 ? -17.805 -7.802 13.883 1.00 93.31 95 GLU A O 1
ATOM 791 N N . GLU A 1 96 ? -18.771 -6.732 12.172 1.00 93.06 96 GLU A N 1
ATOM 792 C CA . GLU A 1 96 ? -18.616 -7.828 11.220 1.00 93.06 96 GLU A CA 1
ATOM 793 C C . GLU A 1 96 ? -17.563 -7.516 10.160 1.00 93.06 96 GLU A C 1
ATOM 795 O O . GLU A 1 96 ? -17.373 -6.374 9.749 1.00 93.06 96 GLU A O 1
ATOM 800 N N . PHE A 1 97 ? -16.900 -8.570 9.688 1.00 91.62 97 PHE A N 1
ATOM 801 C CA . PHE A 1 97 ? -15.919 -8.485 8.615 1.00 91.62 97 PHE A CA 1
ATOM 802 C C . PHE A 1 97 ? -16.612 -8.275 7.264 1.00 91.62 97 PHE A C 1
ATOM 804 O O . PHE A 1 97 ? -17.462 -9.076 6.867 1.00 91.62 97 PHE A O 1
ATOM 811 N N . THR A 1 98 ? -16.214 -7.241 6.524 1.00 94.00 98 THR A N 1
ATOM 812 C CA . THR A 1 98 ? -16.884 -6.809 5.289 1.00 94.00 98 THR A CA 1
ATOM 813 C C . THR A 1 98 ? -15.928 -6.688 4.101 1.00 94.00 98 THR A C 1
ATOM 815 O O . THR A 1 98 ? -14.726 -6.937 4.188 1.00 94.00 98 THR A O 1
ATOM 818 N N . LEU A 1 99 ? -16.465 -6.262 2.951 1.00 92.88 99 LEU A N 1
ATOM 819 C CA . LEU A 1 99 ? -15.669 -5.945 1.766 1.00 92.88 99 LEU A CA 1
ATOM 820 C C . LEU A 1 99 ? -14.623 -4.848 2.032 1.00 92.88 99 LEU A C 1
ATOM 822 O O . LEU A 1 99 ? -13.563 -4.879 1.411 1.00 92.88 99 LEU A O 1
ATOM 826 N N . ALA A 1 100 ? -14.886 -3.912 2.952 1.00 93.12 100 ALA A N 1
ATOM 827 C CA . ALA A 1 100 ? -13.919 -2.875 3.310 1.00 93.12 100 ALA A CA 1
ATOM 828 C C . ALA A 1 100 ? -12.624 -3.491 3.862 1.00 93.12 100 ALA A C 1
ATOM 830 O O . ALA A 1 100 ? -11.525 -3.122 3.452 1.00 93.12 100 ALA A O 1
ATOM 831 N N . ASP A 1 101 ? -12.751 -4.494 4.726 1.00 93.50 101 ASP A N 1
ATOM 832 C CA . ASP A 1 101 ? -11.620 -5.203 5.317 1.00 93.50 101 ASP A CA 1
ATOM 833 C C . ASP A 1 101 ? -10.865 -6.016 4.254 1.00 93.50 101 ASP A C 1
ATOM 835 O O . ASP A 1 101 ? -9.635 -5.995 4.201 1.00 93.50 101 ASP A O 1
ATOM 839 N N . VAL A 1 102 ? -11.593 -6.660 3.332 1.00 90.94 102 VAL A N 1
ATOM 840 C CA . VAL A 1 102 ? -11.006 -7.409 2.205 1.00 90.94 102 VAL A CA 1
ATOM 841 C C . VAL A 1 102 ? -10.126 -6.524 1.322 1.00 90.94 102 VAL A C 1
ATOM 843 O O . VAL A 1 102 ? -9.071 -6.981 0.888 1.00 90.94 102 VAL A O 1
ATOM 846 N N . VAL A 1 103 ? -10.524 -5.277 1.051 1.00 89.69 103 VAL A N 1
ATOM 847 C CA . VAL A 1 103 ? -9.724 -4.360 0.217 1.00 89.69 103 VAL A CA 1
ATOM 848 C C . VAL A 1 103 ? -8.595 -3.682 0.994 1.00 89.69 103 VAL A C 1
ATOM 850 O O . VAL A 1 103 ? -7.568 -3.343 0.407 1.00 89.69 103 VAL A O 1
ATOM 853 N N . PHE A 1 104 ? -8.746 -3.515 2.309 1.00 93.00 104 PHE A N 1
ATOM 854 C CA . PHE A 1 104 ? -7.745 -2.867 3.156 1.00 93.00 104 PHE A CA 1
ATOM 855 C C . PHE A 1 104 ? -6.586 -3.797 3.536 1.00 93.00 104 PHE A C 1
ATOM 857 O O . PHE A 1 104 ? -5.432 -3.374 3.580 1.00 93.00 104 PHE A O 1
ATOM 864 N N . ILE A 1 105 ? -6.849 -5.087 3.745 1.00 92.25 105 ILE A N 1
ATOM 865 C CA . ILE A 1 105 ? -5.822 -6.067 4.133 1.00 92.25 105 ILE A CA 1
ATOM 866 C C . ILE A 1 105 ? -4.655 -6.155 3.129 1.00 92.25 105 ILE A C 1
ATOM 868 O O . ILE A 1 105 ? -3.503 -6.119 3.570 1.00 92.25 105 ILE A O 1
ATOM 872 N N . PRO A 1 106 ? -4.877 -6.228 1.799 1.00 89.31 106 PRO A N 1
ATOM 873 C CA . PRO A 1 106 ? -3.790 -6.203 0.822 1.00 89.31 106 PRO A CA 1
ATOM 874 C C . PRO A 1 106 ? -2.918 -4.947 0.910 1.00 89.31 106 PRO A C 1
ATOM 876 O O . PRO A 1 106 ? -1.716 -5.031 0.660 1.00 89.31 106 PRO A O 1
ATOM 879 N N . LEU A 1 107 ? -3.489 -3.798 1.291 1.00 90.94 107 LEU A N 1
ATOM 880 C CA . LEU A 1 107 ? -2.730 -2.565 1.497 1.00 90.94 107 LEU A CA 1
ATOM 881 C C . LEU A 1 107 ? -1.768 -2.708 2.685 1.00 90.94 107 LEU A C 1
ATOM 883 O O . LEU A 1 107 ? -0.578 -2.445 2.528 1.00 90.94 107 LEU A O 1
ATOM 887 N N . LEU A 1 108 ? -2.247 -3.187 3.838 1.00 92.25 108 LEU A N 1
ATOM 888 C CA . LEU A 1 108 ? -1.399 -3.425 5.015 1.00 92.25 108 LEU A CA 1
ATOM 889 C C . LEU A 1 108 ? -0.330 -4.492 4.738 1.00 92.25 108 LEU A C 1
ATOM 891 O O . LEU A 1 108 ? 0.851 -4.279 5.006 1.00 92.25 108 LEU A O 1
ATOM 895 N N . SER A 1 109 ? -0.717 -5.592 4.087 1.00 89.25 109 SER A N 1
ATOM 896 C CA . SER A 1 109 ? 0.197 -6.663 3.669 1.00 89.25 109 SER A CA 1
ATOM 897 C C . SER A 1 109 ? 1.312 -6.147 2.754 1.00 89.25 109 SER A C 1
ATOM 899 O O . SER A 1 109 ? 2.481 -6.505 2.904 1.00 89.25 109 SER A O 1
ATOM 901 N N . ARG A 1 110 ? 0.980 -5.236 1.829 1.00 85.75 110 ARG A N 1
ATOM 902 C CA . ARG A 1 110 ? 1.953 -4.576 0.953 1.00 85.75 110 ARG A CA 1
ATOM 903 C C . ARG A 1 110 ? 2.948 -3.725 1.743 1.00 85.75 110 ARG A C 1
ATOM 905 O O . ARG A 1 110 ? 4.130 -3.737 1.403 1.00 85.75 110 ARG A O 1
ATOM 912 N N . LEU A 1 111 ? 2.488 -2.978 2.747 1.00 89.50 111 LEU A N 1
ATOM 913 C CA . LEU A 1 111 ? 3.354 -2.159 3.600 1.00 89.50 111 LEU A CA 1
ATOM 914 C C . LEU A 1 111 ? 4.294 -3.033 4.435 1.00 89.50 111 LEU A C 1
ATOM 916 O O . LEU A 1 111 ? 5.486 -2.727 4.503 1.00 89.50 111 LEU A O 1
ATOM 920 N N . ALA A 1 112 ? 3.790 -4.152 4.960 1.00 87.69 112 ALA A N 1
ATOM 921 C CA . ALA A 1 112 ? 4.594 -5.165 5.636 1.00 87.69 112 ALA A CA 1
ATOM 922 C C . ALA A 1 112 ? 5.685 -5.739 4.727 1.00 87.69 112 ALA A C 1
ATOM 924 O O . ALA A 1 112 ? 6.865 -5.688 5.058 1.00 87.69 112 ALA A O 1
ATOM 925 N N . LEU A 1 113 ? 5.324 -6.154 3.509 1.00 83.06 113 LEU A N 1
ATOM 926 C CA . LEU A 1 113 ? 6.272 -6.688 2.525 1.00 83.06 113 LEU A CA 1
ATOM 927 C C . LEU A 1 113 ? 7.385 -5.694 2.133 1.00 83.06 113 LEU A C 1
ATOM 929 O O . LEU A 1 113 ? 8.464 -6.098 1.699 1.00 83.06 113 LEU A O 1
ATOM 933 N N . LEU A 1 114 ? 7.123 -4.388 2.235 1.00 82.50 114 LEU A N 1
ATOM 934 C CA . LEU A 1 114 ? 8.088 -3.328 1.928 1.00 82.50 114 LEU A CA 1
ATOM 935 C C . LEU A 1 114 ? 8.899 -2.870 3.155 1.00 82.50 114 LEU A C 1
ATOM 937 O O . LEU A 1 114 ? 9.678 -1.923 3.022 1.00 82.50 114 LEU A O 1
ATOM 941 N N . ASN A 1 115 ? 8.741 -3.526 4.311 1.00 84.62 115 ASN A N 1
ATOM 942 C CA . ASN A 1 115 ? 9.320 -3.144 5.604 1.00 84.62 115 ASN A CA 1
ATOM 943 C C . ASN A 1 115 ? 8.949 -1.704 6.009 1.00 84.62 115 ASN A C 1
ATOM 945 O O . ASN A 1 115 ? 9.801 -0.923 6.432 1.00 84.62 115 ASN A O 1
ATOM 949 N N . LEU A 1 116 ? 7.679 -1.329 5.827 1.00 88.62 116 LEU A N 1
ATOM 950 C CA . LEU A 1 116 ? 7.158 0.009 6.13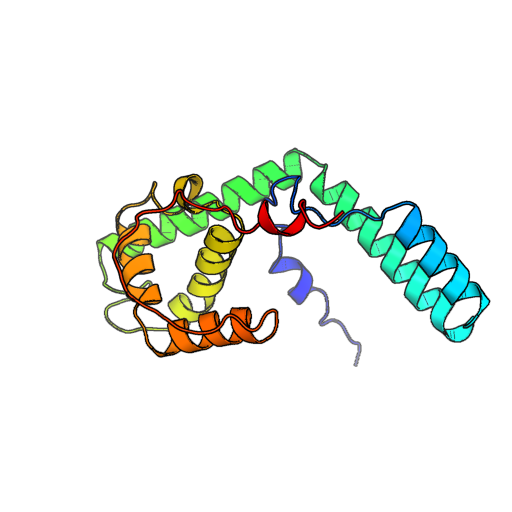3 1.00 88.62 116 LEU A CA 1
ATOM 951 C C . LEU A 1 116 ? 6.165 0.025 7.309 1.00 88.62 116 LEU A C 1
ATOM 953 O O . LEU A 1 116 ? 5.527 1.051 7.548 1.00 88.62 116 LEU A O 1
ATOM 957 N N . GLU A 1 117 ? 6.040 -1.080 8.050 1.00 90.81 117 GLU A N 1
ATOM 958 C CA . GLU A 1 117 ? 5.109 -1.210 9.186 1.00 90.81 117 GLU A CA 1
ATOM 959 C C . GLU A 1 117 ? 5.402 -0.171 10.263 1.00 90.81 117 GLU A C 1
ATOM 961 O O . GLU A 1 117 ? 4.497 0.543 10.681 1.00 90.81 117 GLU A O 1
ATOM 966 N N . GLU A 1 118 ? 6.675 0.019 10.615 1.00 91.81 118 GLU A N 1
ATOM 967 C CA . GLU A 1 118 ? 7.079 1.012 11.617 1.00 91.81 118 GLU A CA 1
ATOM 968 C C . GLU A 1 118 ? 6.699 2.446 11.233 1.00 91.81 118 GLU A C 1
ATOM 970 O O . GLU A 1 118 ? 6.418 3.268 12.098 1.00 91.81 118 GLU A O 1
ATOM 975 N N . LYS A 1 119 ? 6.671 2.766 9.932 1.00 92.12 119 LYS A N 1
ATOM 976 C CA . LYS A 1 119 ? 6.321 4.112 9.458 1.00 92.12 119 LYS A CA 1
ATOM 977 C C . LYS A 1 119 ? 4.806 4.324 9.445 1.00 92.12 119 LYS A C 1
ATOM 979 O O . LYS A 1 119 ? 4.331 5.385 9.848 1.00 92.12 119 LYS A O 1
ATOM 984 N N . TYR A 1 120 ? 4.052 3.347 8.945 1.00 94.50 120 TYR A N 1
ATOM 985 C CA . TYR A 1 120 ? 2.648 3.554 8.573 1.00 94.50 120 TYR A CA 1
ATOM 986 C C . TYR A 1 120 ? 1.633 2.774 9.412 1.00 94.50 120 TYR A C 1
ATOM 988 O O . TYR A 1 120 ? 0.501 3.233 9.540 1.00 94.50 120 TYR A O 1
ATOM 996 N N . ILE A 1 121 ? 2.012 1.624 9.968 1.00 94.88 121 ILE A N 1
ATOM 997 C CA . ILE A 1 121 ? 1.114 0.757 10.743 1.00 94.88 121 ILE A CA 1
ATOM 998 C C . ILE A 1 121 ? 1.318 1.014 12.235 1.00 94.88 121 ILE A C 1
ATOM 1000 O O . ILE A 1 121 ? 0.395 1.458 12.902 1.00 94.88 121 ILE A O 1
ATOM 1004 N N . ASN A 1 122 ? 2.537 0.845 12.749 1.00 94.19 122 ASN A N 1
ATOM 1005 C CA . ASN A 1 122 ? 2.817 0.895 14.191 1.00 94.19 122 ASN A CA 1
ATOM 1006 C C . ASN A 1 122 ? 2.702 2.305 14.795 1.00 94.19 122 ASN A C 1
ATOM 1008 O O . ASN A 1 122 ? 2.670 2.462 16.012 1.00 94.19 122 ASN A O 1
ATOM 1012 N N . THR A 1 123 ? 2.616 3.340 13.955 1.00 96.06 123 THR A N 1
ATOM 1013 C CA . THR A 1 123 ? 2.310 4.717 14.372 1.00 96.06 123 THR A CA 1
ATOM 1014 C C . THR A 1 123 ? 0.831 4.933 14.709 1.00 96.06 123 THR A C 1
ATOM 1016 O O . THR A 1 123 ? 0.483 5.986 15.240 1.00 96.06 123 THR A O 1
ATOM 1019 N N . ARG A 1 124 ? -0.034 3.956 14.408 1.00 96.88 124 ARG A N 1
ATOM 1020 C CA . ARG A 1 124 ? -1.493 3.997 14.552 1.00 96.88 124 ARG A CA 1
ATOM 1021 C C . ARG A 1 124 ? -1.944 2.788 15.370 1.00 96.88 124 ARG A C 1
ATOM 1023 O O . ARG A 1 124 ? -1.843 1.654 14.908 1.00 96.88 124 ARG A O 1
ATOM 1030 N N . LEU A 1 125 ? -2.370 3.024 16.610 1.00 96.88 125 LEU A N 1
ATOM 1031 C CA . LEU A 1 125 ? -2.582 1.960 17.593 1.00 96.88 125 LEU A CA 1
ATOM 1032 C C . LEU A 1 125 ? -3.674 0.983 17.144 1.00 96.88 125 LEU A C 1
ATOM 1034 O O . LEU A 1 125 ? -3.439 -0.223 17.126 1.00 96.88 125 LEU A O 1
ATOM 1038 N N . ASN A 1 126 ? -4.833 1.498 16.734 1.00 97.25 126 ASN A N 1
ATOM 1039 C CA . ASN A 1 126 ? -5.978 0.656 16.389 1.00 97.25 126 ASN A CA 1
ATOM 1040 C C . ASN A 1 126 ? -5.735 -0.103 15.077 1.00 97.25 126 ASN A C 1
ATOM 1042 O O . ASN A 1 126 ? -6.081 -1.276 14.961 1.00 97.25 126 ASN A O 1
ATOM 1046 N N . VAL A 1 127 ? -5.078 0.526 14.097 1.00 97.38 127 VAL A N 1
ATOM 1047 C CA . VAL A 1 127 ? -4.645 -0.139 12.858 1.00 97.38 127 VAL A CA 1
ATOM 1048 C C . VAL A 1 127 ? -3.630 -1.245 13.151 1.00 97.38 127 VAL A C 1
ATOM 1050 O O . VAL A 1 127 ? -3.726 -2.315 12.551 1.00 97.38 127 VAL A O 1
ATOM 1053 N N . ALA A 1 128 ? -2.676 -1.026 14.060 1.00 96.50 128 ALA A N 1
ATOM 1054 C CA . ALA A 1 128 ? -1.698 -2.043 14.442 1.00 96.50 128 ALA A CA 1
ATOM 1055 C C . ALA A 1 128 ? -2.353 -3.233 15.164 1.00 96.50 128 ALA A C 1
ATOM 1057 O O . ALA A 1 128 ? -2.067 -4.386 14.840 1.00 96.50 128 ALA A O 1
ATOM 1058 N N . GLU A 1 129 ? -3.276 -2.978 16.093 1.00 95.69 129 GLU A N 1
ATOM 1059 C CA . GLU A 1 129 ? -4.049 -4.031 16.762 1.00 95.69 129 GLU A CA 1
ATOM 1060 C C . GLU A 1 129 ? -4.909 -4.819 15.769 1.00 95.69 129 GLU A C 1
ATOM 1062 O O . GLU A 1 129 ? -4.847 -6.051 15.728 1.00 95.69 129 GLU A O 1
ATOM 1067 N N . TYR A 1 130 ? -5.637 -4.118 14.898 1.00 96.00 130 TYR A N 1
ATOM 1068 C CA . TYR A 1 130 ? -6.398 -4.722 13.807 1.00 96.00 130 TYR A CA 1
ATOM 1069 C C . TYR A 1 130 ? -5.510 -5.588 12.904 1.00 96.00 130 TYR A C 1
ATOM 1071 O O . TYR A 1 130 ? -5.890 -6.699 12.525 1.00 96.00 130 TYR A O 1
ATOM 1079 N N . TRP A 1 131 ? -4.305 -5.114 12.576 1.00 95.31 131 TRP A N 1
ATOM 1080 C CA . TRP A 1 131 ? -3.364 -5.848 11.738 1.00 95.31 131 TRP A CA 1
ATOM 1081 C C . TRP A 1 131 ? -2.933 -7.171 12.374 1.00 95.31 131 TRP A C 1
ATOM 1083 O O . TRP A 1 131 ? -2.961 -8.203 11.700 1.00 95.31 131 TRP A O 1
ATOM 1093 N N . ASN A 1 132 ? -2.643 -7.172 13.678 1.00 92.50 132 ASN A N 1
ATOM 1094 C CA . ASN A 1 132 ? -2.329 -8.393 14.423 1.00 92.50 132 ASN A CA 1
ATOM 1095 C C . ASN A 1 132 ? -3.493 -9.397 14.369 1.00 92.50 132 ASN A C 1
ATOM 1097 O O . ASN A 1 132 ? -3.290 -10.571 14.054 1.00 92.50 132 ASN A O 1
ATOM 1101 N N . VAL A 1 133 ? -4.731 -8.931 14.576 1.00 91.62 133 VAL A N 1
ATOM 1102 C CA . VAL A 1 133 ? -5.933 -9.782 14.491 1.00 91.62 133 VAL A CA 1
ATOM 1103 C C . VAL A 1 133 ? -6.090 -10.384 13.092 1.00 91.62 133 VAL A C 1
ATOM 1105 O O . VAL A 1 133 ? -6.381 -11.573 12.948 1.00 91.62 133 VAL A O 1
ATOM 1108 N N . VAL A 1 134 ? -5.870 -9.594 12.036 1.00 90.62 134 VAL A N 1
ATOM 1109 C CA . VAL A 1 134 ? -5.919 -10.079 10.649 1.00 90.62 134 VAL A CA 1
ATOM 1110 C C . VAL A 1 134 ? -4.880 -11.168 10.400 1.00 90.62 134 VAL A C 1
ATOM 1112 O O . VAL A 1 134 ? -5.213 -12.184 9.782 1.00 90.62 134 VAL A O 1
ATOM 1115 N N . GLN A 1 135 ? -3.647 -10.981 10.873 1.00 88.31 135 GLN A N 1
ATOM 1116 C CA . GLN A 1 135 ? -2.552 -11.934 10.677 1.00 88.31 135 GLN A CA 1
ATOM 1117 C C . GLN A 1 135 ? -2.838 -13.303 11.310 1.00 88.31 135 GLN A C 1
ATOM 1119 O O . GLN A 1 135 ? -2.429 -14.342 10.779 1.00 88.31 135 GLN A O 1
ATOM 1124 N N . GLU A 1 136 ? -3.593 -13.332 12.407 1.00 87.88 136 GLU A N 1
ATOM 1125 C CA . GLU A 1 136 ? -3.973 -14.574 13.074 1.00 87.88 136 GLU A CA 1
ATOM 1126 C C . GLU A 1 136 ? -5.028 -15.379 12.305 1.00 87.88 136 GLU A C 1
ATOM 1128 O O . GLU A 1 136 ? -5.077 -16.608 12.456 1.00 87.88 136 GLU A O 1
ATOM 1133 N N . ARG A 1 137 ? -5.824 -14.735 11.435 1.00 87.12 137 ARG A N 1
ATOM 1134 C CA . ARG A 1 137 ? -6.929 -15.383 10.712 1.00 87.12 137 ARG A CA 1
ATOM 1135 C C . ARG A 1 137 ? -6.421 -16.544 9.847 1.00 87.12 137 ARG A C 1
ATOM 1137 O O . ARG A 1 137 ? -5.542 -16.341 9.005 1.00 87.12 137 ARG A O 1
ATOM 1144 N N . PRO A 1 138 ? -7.033 -17.743 9.931 1.00 86.75 138 PRO A N 1
ATOM 1145 C CA . PRO A 1 138 ? -6.631 -18.894 9.119 1.00 86.75 138 PRO A CA 1
ATOM 1146 C C . PRO A 1 138 ? -6.650 -18.617 7.612 1.00 86.75 138 PRO A C 1
ATOM 1148 O O . PRO A 1 138 ? -5.776 -19.085 6.886 1.00 86.75 138 PRO A O 1
ATOM 1151 N N . SER A 1 139 ? -7.617 -17.822 7.144 1.00 84.81 139 SER A N 1
ATOM 1152 C CA . SER A 1 139 ? -7.733 -17.419 5.740 1.00 84.81 139 SER A CA 1
ATOM 1153 C C . SER A 1 139 ? -6.551 -16.567 5.280 1.00 84.81 139 SER A C 1
ATOM 1155 O O . SER A 1 139 ? -6.010 -16.806 4.202 1.00 84.81 139 SER A O 1
ATOM 1157 N N . TYR A 1 140 ? -6.125 -15.605 6.104 1.00 83.12 140 TYR A N 1
ATOM 1158 C CA . TYR A 1 140 ? -4.983 -14.751 5.795 1.00 83.12 140 TYR A CA 1
ATOM 1159 C C . TYR A 1 140 ? -3.679 -15.535 5.892 1.00 83.12 140 TYR A C 1
ATOM 1161 O O . TYR A 1 140 ? -2.856 -15.461 4.989 1.00 83.12 140 TYR A O 1
ATOM 1169 N N . ARG A 1 141 ? -3.513 -16.358 6.931 1.00 80.50 141 ARG A N 1
ATOM 1170 C CA . ARG A 1 141 ? -2.332 -17.212 7.083 1.00 80.50 141 ARG A CA 1
ATOM 1171 C C . ARG A 1 141 ? -2.171 -18.161 5.904 1.00 80.50 141 ARG A C 1
ATOM 1173 O O . ARG A 1 141 ? -1.067 -18.296 5.397 1.00 80.50 141 ARG A O 1
ATOM 1180 N N . LYS A 1 142 ? -3.260 -18.778 5.437 1.00 80.44 142 LYS A N 1
ATOM 1181 C CA . LYS A 1 142 ? -3.237 -19.616 4.235 1.00 80.44 142 LYS A CA 1
ATOM 1182 C C . LYS A 1 142 ? -2.811 -18.808 3.011 1.00 80.44 142 LYS A C 1
ATOM 1184 O O . LYS A 1 142 ? -1.905 -19.242 2.320 1.00 80.44 142 LYS A O 1
ATOM 1189 N N . PHE A 1 143 ? -3.398 -17.633 2.785 1.00 75.56 143 PHE A N 1
ATOM 1190 C CA . PHE A 1 143 ? -3.022 -16.759 1.669 1.00 75.56 143 PHE A CA 1
ATOM 1191 C C . PHE A 1 143 ? -1.553 -16.317 1.735 1.00 75.56 143 PHE A C 1
ATOM 1193 O O . PHE A 1 143 ? -0.836 -16.405 0.746 1.00 75.56 143 PHE A O 1
ATOM 1200 N N . PHE A 1 144 ? -1.084 -15.881 2.904 1.00 68.31 144 PHE A N 1
ATOM 1201 C CA . PHE A 1 144 ? 0.290 -15.438 3.116 1.00 68.31 144 PHE A CA 1
ATOM 1202 C C . PHE A 1 144 ? 1.286 -16.593 2.955 1.00 68.31 144 PHE A C 1
ATOM 1204 O O . PHE A 1 144 ? 2.288 -16.444 2.263 1.00 68.31 144 PHE A O 1
ATOM 1211 N N . LEU A 1 145 ? 0.984 -17.765 3.523 1.00 59.81 145 LEU A N 1
ATOM 1212 C CA . LEU A 1 145 ? 1.785 -18.976 3.343 1.00 59.81 145 LEU A CA 1
ATOM 1213 C C . LEU A 1 145 ? 1.777 -19.443 1.889 1.00 59.81 145 LEU A C 1
ATOM 1215 O O . LEU A 1 145 ? 2.833 -19.758 1.371 1.00 59.81 145 LEU A O 1
ATOM 1219 N N . GLU A 1 146 ? 0.637 -19.460 1.201 1.00 62.31 146 GLU A N 1
ATOM 1220 C CA . GLU A 1 146 ? 0.574 -19.829 -0.217 1.00 62.31 146 GLU A CA 1
ATOM 1221 C C . GLU A 1 146 ? 1.327 -18.823 -1.095 1.00 62.31 146 GLU A C 1
ATOM 1223 O O . GLU A 1 146 ? 2.026 -19.236 -2.017 1.00 62.31 146 GLU A O 1
ATOM 1228 N N . MET A 1 147 ? 1.262 -17.525 -0.788 1.00 61.84 147 MET A N 1
ATOM 1229 C CA . MET A 1 147 ? 2.023 -16.482 -1.480 1.00 61.84 147 MET A CA 1
ATOM 1230 C C . MET A 1 147 ? 3.536 -16.649 -1.278 1.00 61.84 147 MET A C 1
ATOM 1232 O O . MET A 1 147 ? 4.290 -16.509 -2.238 1.00 61.84 147 MET A O 1
ATOM 1236 N N . LEU A 1 148 ? 3.982 -16.992 -0.065 1.00 56.84 148 LEU A N 1
ATOM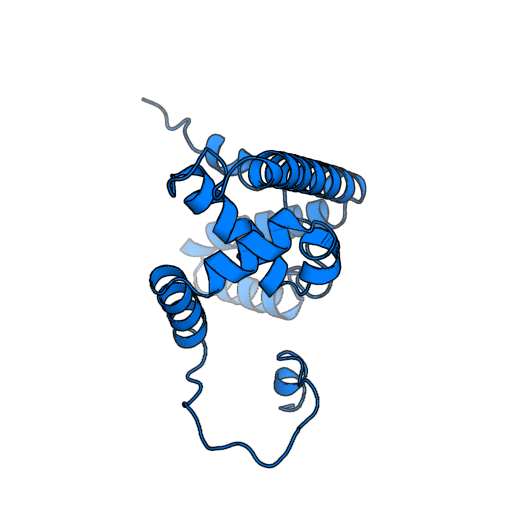 1237 C CA . LEU A 1 148 ? 5.390 -17.279 0.229 1.00 56.84 148 LEU A CA 1
ATOM 1238 C C . LEU A 1 148 ? 5.844 -18.636 -0.332 1.00 56.84 148 LEU A C 1
ATOM 1240 O O . LEU A 1 148 ? 6.953 -18.753 -0.830 1.00 56.84 148 LEU A O 1
ATOM 1244 N N . CYS A 1 149 ? 4.996 -19.662 -0.306 1.00 45.59 149 CYS A N 1
ATOM 1245 C CA . CYS A 1 149 ? 5.340 -21.010 -0.762 1.00 45.59 149 CYS A CA 1
ATOM 1246 C C . CYS A 1 149 ? 5.234 -21.183 -2.284 1.00 45.59 149 CYS A C 1
ATOM 1248 O O . CYS A 1 149 ? 5.899 -22.055 -2.839 1.00 45.59 149 CYS A O 1
ATOM 1250 N N . SER A 1 150 ? 4.463 -20.342 -2.981 1.00 43.94 150 SER A N 1
ATOM 1251 C CA . SER A 1 150 ? 4.436 -20.312 -4.456 1.00 43.94 150 SER A CA 1
ATOM 1252 C C . SER A 1 150 ? 5.682 -19.644 -5.054 1.00 43.94 150 SER A C 1
ATOM 1254 O O . SER A 1 150 ? 5.887 -19.681 -6.267 1.00 43.94 150 SER A O 1
ATOM 1256 N N . GLY A 1 151 ? 6.545 -19.079 -4.205 1.00 47.84 151 GLY A N 1
ATOM 1257 C CA . GLY A 1 151 ? 7.883 -18.620 -4.542 1.00 47.84 151 GLY A CA 1
ATOM 1258 C C . GLY A 1 151 ? 8.815 -18.796 -3.348 1.00 47.84 151 GLY A C 1
ATOM 1259 O O . GLY A 1 151 ? 9.032 -17.835 -2.622 1.00 47.84 151 GLY A O 1
ATOM 1260 N N . ILE A 1 152 ? 9.392 -20.003 -3.233 1.00 38.25 152 ILE A N 1
ATOM 1261 C CA . ILE A 1 152 ? 10.366 -20.515 -2.241 1.00 38.25 152 ILE A CA 1
ATOM 1262 C C . ILE A 1 152 ? 9.732 -21.528 -1.269 1.00 38.25 152 ILE A C 1
ATOM 1264 O O . ILE A 1 152 ? 8.980 -21.209 -0.353 1.00 38.25 152 ILE A O 1
ATOM 1268 N N . GLN A 1 153 ? 10.109 -22.794 -1.443 1.00 31.05 153 GLN A N 1
ATOM 1269 C CA . GLN A 1 153 ? 9.848 -23.855 -0.479 1.00 31.05 153 GLN A CA 1
ATOM 1270 C C . GLN A 1 153 ? 10.741 -23.641 0.750 1.00 31.05 153 GLN A C 1
ATOM 1272 O O . GLN A 1 153 ? 11.944 -23.882 0.680 1.00 31.05 153 GLN A O 1
ATOM 1277 N N . VAL A 1 154 ? 10.172 -23.206 1.876 1.00 34.38 154 VAL A N 1
ATOM 1278 C CA . VAL A 1 154 ? 10.871 -23.210 3.170 1.00 34.38 154 VAL A CA 1
ATOM 1279 C C . VAL A 1 154 ? 10.276 -24.320 4.027 1.00 34.38 154 VAL A C 1
ATOM 1281 O O . VAL A 1 154 ? 9.082 -24.329 4.327 1.00 34.38 154 VAL A O 1
ATOM 1284 N N . ALA A 1 155 ? 11.111 -25.302 4.358 1.00 32.16 155 ALA A N 1
ATOM 1285 C CA . ALA A 1 155 ? 10.756 -26.421 5.216 1.00 32.16 155 ALA A CA 1
ATOM 1286 C C . ALA A 1 155 ? 10.406 -25.941 6.635 1.00 32.16 155 ALA A C 1
ATOM 1288 O O . ALA A 1 155 ? 11.057 -25.057 7.190 1.00 32.16 155 ALA A O 1
ATOM 1289 N N . GLY A 1 156 ? 9.364 -26.553 7.202 1.00 28.91 156 GLY A N 1
ATOM 1290 C CA . GLY A 1 156 ? 8.950 -26.390 8.593 1.00 28.91 156 GLY A CA 1
ATOM 1291 C C . GLY A 1 156 ? 9.920 -27.016 9.617 1.00 28.91 156 GLY A C 1
ATOM 1292 O O . GLY A 1 156 ? 11.010 -27.457 9.262 1.00 28.91 156 GLY A O 1
ATOM 1293 N N . PRO A 1 157 ? 9.529 -27.057 10.903 1.00 45.75 157 PRO A N 1
ATOM 1294 C CA . PRO A 1 157 ? 10.317 -26.494 11.999 1.00 45.75 157 PRO A CA 1
ATOM 1295 C C . PRO A 1 157 ? 11.152 -27.523 12.774 1.00 45.75 157 PRO A C 1
ATOM 1297 O O . PRO A 1 157 ? 10.716 -28.653 12.980 1.00 45.75 157 PRO A O 1
ATOM 1300 N N . THR A 1 158 ? 12.279 -27.087 13.350 1.00 34.03 158 THR A N 1
ATOM 1301 C CA . THR A 1 158 ? 12.913 -27.769 14.493 1.00 34.03 158 THR A CA 1
ATOM 1302 C C . THR A 1 158 ? 13.442 -26.772 15.534 1.00 34.03 158 THR A C 1
ATOM 1304 O O . THR A 1 158 ? 14.487 -26.176 15.317 1.00 34.03 158 THR A O 1
ATOM 1307 N N . ASN A 1 159 ? 12.688 -26.658 16.642 1.00 32.25 159 ASN A N 1
ATOM 1308 C CA . ASN A 1 159 ? 13.058 -26.550 18.075 1.00 32.25 159 ASN A CA 1
ATOM 1309 C C . ASN A 1 159 ? 14.123 -25.525 18.575 1.00 32.25 159 ASN A C 1
ATOM 1311 O O . ASN A 1 159 ? 15.039 -25.156 17.855 1.00 32.25 159 ASN A O 1
ATOM 1315 N N . PRO A 1 160 ? 14.060 -25.061 19.846 1.00 37.59 160 PRO A N 1
ATOM 1316 C CA . PRO A 1 160 ? 14.083 -23.649 20.190 1.00 37.59 160 PRO A CA 1
ATOM 1317 C C . PRO A 1 160 ? 15.198 -23.414 21.219 1.00 37.59 160 PRO A C 1
ATOM 1319 O O . PRO A 1 160 ? 14.925 -23.199 22.389 1.00 37.59 160 PRO A O 1
ATOM 1322 N N . LEU A 1 161 ? 16.456 -23.606 20.842 1.00 31.62 161 LEU A N 1
ATOM 1323 C CA . LEU A 1 161 ? 17.594 -23.391 21.744 1.00 31.62 161 LEU A CA 1
ATOM 1324 C C . LEU A 1 161 ? 18.798 -22.898 20.946 1.00 31.62 161 LEU A C 1
ATOM 1326 O O . LEU A 1 161 ? 19.847 -23.528 20.919 1.00 31.62 161 LEU A O 1
ATOM 1330 N N . ASN A 1 162 ? 18.611 -21.785 20.250 1.00 29.47 162 ASN A N 1
ATOM 1331 C CA . ASN A 1 162 ? 19.656 -20.812 19.968 1.00 29.47 162 ASN A CA 1
ATOM 1332 C C . ASN A 1 162 ? 18.936 -19.606 19.381 1.00 29.47 162 ASN A C 1
ATOM 1334 O O . ASN A 1 162 ? 18.283 -19.749 18.354 1.00 29.47 162 ASN A O 1
ATOM 1338 N N . GLU A 1 163 ? 18.984 -18.462 20.044 1.00 44.47 163 GLU A N 1
ATOM 1339 C CA . GLU A 1 163 ? 18.510 -17.204 19.476 1.00 44.47 163 GLU A CA 1
ATOM 1340 C C . GLU A 1 163 ? 19.492 -16.785 18.369 1.00 44.47 163 GLU A C 1
ATOM 1342 O O . GLU A 1 163 ? 20.680 -16.639 18.668 1.00 44.47 163 GLU A O 1
ATOM 1347 N N . PRO A 1 164 ? 19.072 -16.593 17.101 1.00 31.61 164 PRO A N 1
ATOM 1348 C CA . PRO A 1 164 ? 19.927 -15.937 16.130 1.00 31.61 164 PRO A CA 1
ATOM 1349 C C . PRO A 1 164 ? 19.285 -14.631 15.660 1.00 31.61 164 PRO A C 1
ATOM 1351 O O . PRO A 1 164 ? 18.072 -14.510 15.493 1.00 31.61 164 PRO A O 1
ATOM 1354 N N . ALA A 1 165 ? 20.152 -13.644 15.456 1.00 35.09 165 ALA A N 1
ATOM 1355 C CA . ALA A 1 165 ? 19.849 -12.318 14.947 1.00 35.09 165 ALA A CA 1
ATOM 1356 C C . ALA A 1 165 ? 18.808 -12.329 13.815 1.00 35.09 165 ALA A C 1
ATOM 1358 O O . ALA A 1 165 ? 18.822 -13.210 12.958 1.00 35.09 165 ALA A O 1
ATOM 1359 N N . LYS A 1 166 ? 17.937 -11.310 13.805 1.00 33.81 166 LYS A N 1
ATOM 1360 C CA . LYS A 1 166 ? 16.997 -11.013 12.717 1.00 33.81 166 LYS A CA 1
ATOM 1361 C C . LYS A 1 166 ? 17.752 -11.013 11.383 1.00 33.81 166 LYS A C 1
ATOM 1363 O O . LYS A 1 166 ? 18.432 -10.043 11.063 1.00 33.81 166 LYS A O 1
ATOM 1368 N N . VAL A 1 167 ? 17.663 -12.108 10.634 1.00 35.03 167 VAL A N 1
ATOM 1369 C CA . VAL A 1 167 ? 18.210 -12.184 9.280 1.00 35.03 167 VAL A CA 1
ATOM 1370 C C . VAL A 1 167 ? 17.177 -11.553 8.362 1.00 35.03 167 VAL A C 1
ATOM 1372 O O . VAL A 1 167 ? 16.110 -12.121 8.125 1.00 35.03 167 VAL A O 1
ATOM 1375 N N . ASP A 1 168 ? 17.485 -10.349 7.886 1.00 41.06 168 ASP A N 1
ATOM 1376 C CA . ASP A 1 168 ? 16.731 -9.697 6.826 1.00 41.06 168 ASP A CA 1
ATOM 1377 C C . ASP A 1 168 ? 16.781 -10.598 5.585 1.00 41.06 168 ASP A C 1
ATOM 1379 O O . ASP A 1 168 ? 17.851 -10.958 5.093 1.00 41.06 168 ASP A O 1
ATOM 1383 N N . VAL A 1 169 ? 15.609 -10.964 5.064 1.00 41.25 169 VAL A N 1
ATOM 1384 C CA . VAL A 1 169 ? 15.422 -11.915 3.948 1.00 41.25 169 VAL A CA 1
ATOM 1385 C C . VAL A 1 169 ? 16.221 -11.523 2.686 1.00 41.25 169 VAL A C 1
ATOM 1387 O O . VAL A 1 169 ? 16.481 -12.357 1.822 1.00 41.25 169 VAL A O 1
ATOM 1390 N N . TYR A 1 170 ? 16.668 -10.268 2.594 1.00 37.34 170 TYR A N 1
ATOM 1391 C CA . TYR A 1 170 ? 17.485 -9.748 1.498 1.00 37.34 170 TYR A CA 1
ATOM 1392 C C . TYR A 1 170 ? 18.995 -10.024 1.632 1.00 37.34 170 TYR A C 1
ATOM 1394 O O . TYR A 1 170 ? 19.656 -10.126 0.600 1.00 37.34 170 TYR A O 1
ATOM 1402 N N . ASP A 1 171 ? 19.542 -10.217 2.839 1.00 33.53 171 ASP A N 1
ATOM 1403 C CA . ASP A 1 171 ? 20.978 -10.513 3.026 1.00 33.53 171 ASP A CA 1
ATOM 1404 C C . ASP A 1 171 ? 21.343 -11.937 2.572 1.00 33.53 171 ASP A C 1
ATOM 1406 O O . ASP A 1 171 ? 22.457 -12.192 2.105 1.00 33.53 171 ASP A O 1
ATOM 1410 N N . TYR A 1 172 ? 20.377 -12.860 2.614 1.00 35.72 172 TYR A N 1
ATOM 1411 C CA . TYR A 1 172 ? 20.549 -14.234 2.129 1.00 35.72 172 TYR A CA 1
ATOM 1412 C C . TYR A 1 172 ? 20.703 -14.316 0.599 1.00 35.72 172 TYR A C 1
ATOM 1414 O O . TYR A 1 172 ? 21.312 -15.247 0.080 1.00 35.72 172 TYR A O 1
ATOM 1422 N N . LEU A 1 173 ? 20.183 -13.330 -0.139 1.00 35.88 173 LEU A N 1
ATOM 1423 C CA . LEU A 1 173 ? 20.225 -13.315 -1.605 1.00 35.88 173 LEU A CA 1
ATOM 1424 C C . LEU A 1 173 ? 21.523 -12.720 -2.172 1.00 35.88 173 LEU A C 1
ATOM 1426 O O . LEU A 1 173 ? 21.819 -12.937 -3.342 1.00 35.88 173 LEU A O 1
ATOM 1430 N N . ILE A 1 174 ? 22.298 -11.991 -1.365 1.00 35.72 174 ILE A N 1
ATOM 1431 C CA . ILE A 1 174 ? 23.525 -11.303 -1.808 1.00 35.72 174 ILE A CA 1
ATOM 1432 C C . ILE A 1 174 ? 24.780 -12.167 -1.588 1.00 35.72 174 ILE A C 1
ATOM 1434 O O . ILE A 1 174 ? 25.803 -11.954 -2.224 1.00 35.72 174 ILE A O 1
ATOM 1438 N N . THR A 1 175 ? 24.712 -13.189 -0.734 1.00 33.91 175 THR A N 1
ATOM 1439 C CA . THR A 1 175 ? 25.859 -14.043 -0.366 1.00 33.91 175 THR A CA 1
ATOM 1440 C C . THR A 1 175 ? 26.031 -15.292 -1.243 1.00 33.91 175 THR A C 1
ATOM 1442 O O . THR A 1 175 ? 26.761 -16.207 -0.868 1.00 33.91 175 THR A O 1
ATOM 1445 N N . GLN A 1 176 ? 25.367 -15.351 -2.401 1.00 34.75 176 GLN A N 1
ATOM 1446 C CA . GLN A 1 176 ? 25.482 -16.451 -3.374 1.00 34.75 176 GLN A CA 1
ATOM 1447 C C . GLN A 1 176 ? 26.103 -16.021 -4.724 1.00 34.75 176 GLN A C 1
ATOM 1449 O O . GLN A 1 176 ? 25.931 -16.724 -5.720 1.00 34.75 176 GLN A O 1
ATOM 1454 N N . GLU A 1 177 ? 26.834 -14.900 -4.762 1.00 34.91 177 GLU A N 1
ATOM 1455 C CA . GLU A 1 177 ? 27.847 -14.607 -5.801 1.00 34.91 177 GLU A CA 1
ATOM 1456 C C . GLU A 1 177 ? 29.256 -14.920 -5.280 1.00 34.91 177 GLU A C 1
ATOM 1458 O O . GLU A 1 177 ? 30.081 -15.401 -6.093 1.00 34.91 177 GLU A O 1
#

pLDDT: mean 74.4, std 23.3, range [25.95, 97.56]